Protein AF-K1TAA2-F1 (afdb_monomer_lite)

Foldseek 3Di:
DCVPPVQKDQAALPDDQVVCCVVPVDGSVVVCVVLVVCVVVVQWDGDPGMIGGDDD

Radius of gyration: 10.45 Å; chains: 1; bounding box: 26×19×21 Å

Secondary structure (DSSP, 8-state):
--TTTTTEES--TTS-HHHHHHHHSS-HHHHHHHHHHHHHTTSEEE-SS-EEE---

pLDDT: mean 75.47, std 12.62, range [41.69, 88.69]

Sequence (56 aa):
MLDSYEGSLPFNDKAAPEVIAHETGMSKNEFKRAVGHLLKEGKIQITEKNIRRVRG

Organism: NCBI:txid408170

InterPro domains:
  IPR014464 Conserved virulence factor B [PTHR37296] (2-54)
  IPR036388 Winged helix-like DNA-binding domain superfamily [G3DSA:1.10.10.10] (1-53)
  IPR040764 Conserved virulence factor B-like, winged helix domain [PF17783] (2-52)

Structure (mmCIF, N/CA/C/O backbone):
data_AF-K1TAA2-F1
#
_entry.id   AF-K1TAA2-F1
#
loop_
_atom_site.group_PDB
_atom_site.id
_atom_site.type_symbol
_atom_site.label_atom_id
_atom_site.label_alt_id
_atom_site.label_comp_id
_atom_site.label_asym_id
_atom_site.label_entity_id
_atom_site.label_seq_id
_atom_site.pdbx_PDB_ins_code
_atom_site.Cartn_x
_atom_site.Cartn_y
_atom_site.Cartn_z
_atom_site.occupancy
_atom_site.B_iso_or_equiv
_atom_site.auth_seq_id
_atom_site.auth_comp_id
_atom_site.auth_asym_id
_atom_site.auth_atom_id
_atom_site.pdbx_PDB_model_num
ATOM 1 N N . MET A 1 1 ? -13.027 -0.683 -14.042 1.00 50.38 1 MET A N 1
ATOM 2 C CA . MET A 1 1 ? -11.708 -1.035 -13.459 1.00 50.38 1 MET A CA 1
ATOM 3 C C . MET A 1 1 ? -11.818 -1.530 -12.013 1.00 50.38 1 MET A C 1
ATOM 5 O O . MET A 1 1 ? -11.089 -2.439 -11.662 1.00 50.38 1 MET A O 1
ATOM 9 N N . LEU A 1 2 ? -12.741 -1.013 -11.185 1.00 41.69 2 LEU A N 1
ATOM 10 C CA . LEU A 1 2 ? -12.996 -1.527 -9.822 1.00 41.69 2 LEU A CA 1
ATOM 11 C C . LEU A 1 2 ? -13.978 -2.719 -9.748 1.00 41.69 2 LEU A C 1
ATOM 13 O O . LEU A 1 2 ? -14.085 -3.333 -8.691 1.00 41.69 2 LEU A O 1
ATOM 17 N N . ASP A 1 3 ? -14.665 -3.055 -10.844 1.00 45.62 3 ASP A N 1
ATOM 18 C CA . ASP A 1 3 ? -15.645 -4.155 -10.899 1.00 45.62 3 ASP A CA 1
ATOM 19 C C . ASP A 1 3 ? -15.028 -5.531 -11.198 1.00 45.62 3 ASP A C 1
ATOM 21 O O . ASP A 1 3 ? -15.668 -6.550 -10.969 1.00 45.62 3 ASP A O 1
ATOM 25 N N . SER A 1 4 ? -13.779 -5.584 -11.674 1.00 50.62 4 SER A N 1
ATOM 26 C CA . SER A 1 4 ? -13.146 -6.828 -12.145 1.00 50.62 4 SER A CA 1
ATOM 27 C C . SER A 1 4 ? -12.517 -7.689 -11.039 1.00 50.62 4 SER A C 1
ATOM 29 O O . SER A 1 4 ? -12.142 -8.820 -11.311 1.00 50.62 4 SER A O 1
ATOM 31 N N . TYR A 1 5 ? -12.416 -7.180 -9.806 1.00 51.78 5 TYR A N 1
ATOM 32 C CA . TYR A 1 5 ? -11.748 -7.854 -8.677 1.00 51.78 5 TYR A CA 1
ATOM 33 C C . TYR A 1 5 ? -12.630 -7.957 -7.424 1.00 51.78 5 TYR A C 1
ATOM 35 O O . TYR A 1 5 ? -12.114 -7.969 -6.310 1.00 51.78 5 TYR A O 1
ATOM 43 N N . GLU A 1 6 ? -13.961 -7.927 -7.569 1.00 53.00 6 GLU A N 1
ATOM 44 C CA . GLU A 1 6 ? -14.920 -8.058 -6.448 1.00 53.00 6 GLU A CA 1
ATOM 45 C C . GLU A 1 6 ? -14.643 -7.127 -5.239 1.00 53.00 6 GLU A C 1
ATOM 47 O O . GLU A 1 6 ? -15.088 -7.363 -4.118 1.00 53.00 6 GLU A O 1
ATOM 52 N N . GLY A 1 7 ? -13.904 -6.029 -5.440 1.00 56.59 7 GLY A N 1
ATOM 53 C CA . GLY A 1 7 ? -13.482 -5.140 -4.357 1.00 56.59 7 GLY A CA 1
ATOM 54 C C . GLY A 1 7 ? -12.439 -5.724 -3.389 1.00 56.59 7 GLY A C 1
ATOM 55 O O . GLY A 1 7 ? -12.295 -5.182 -2.291 1.00 56.59 7 GLY A O 1
ATOM 56 N N . SER A 1 8 ? -11.700 -6.773 -3.757 1.00 54.09 8 SER A N 1
ATOM 57 C CA . SER A 1 8 ? -10.618 -7.332 -2.939 1.00 54.09 8 SER A CA 1
ATOM 58 C C . SER A 1 8 ? -9.373 -7.656 -3.757 1.00 54.09 8 SER A C 1
ATOM 60 O O . SER A 1 8 ? -9.446 -8.358 -4.760 1.00 54.09 8 SER A O 1
ATOM 62 N N . LEU A 1 9 ? -8.217 -7.183 -3.294 1.00 69.06 9 LEU A N 1
ATOM 63 C CA . LEU A 1 9 ? -6.926 -7.609 -3.819 1.00 69.06 9 LEU A CA 1
ATOM 64 C C . LEU A 1 9 ? -6.371 -8.702 -2.900 1.00 69.06 9 LEU A C 1
ATOM 66 O O . LEU A 1 9 ? -6.222 -8.445 -1.695 1.00 69.06 9 LEU A O 1
ATOM 70 N N . PRO A 1 10 ? -6.024 -9.887 -3.440 1.00 66.56 10 PRO A N 1
ATOM 71 C CA . PRO A 1 10 ? -5.470 -11.003 -2.671 1.00 66.56 10 PRO A CA 1
ATOM 72 C C . PRO A 1 10 ? -4.005 -10.768 -2.261 1.00 66.56 10 PRO A C 1
ATOM 74 O O . PRO A 1 10 ? -3.263 -11.699 -1.956 1.00 66.56 10 PRO A O 1
ATOM 77 N N . PHE A 1 11 ? -3.559 -9.515 -2.314 1.00 67.06 11 PHE A N 1
ATOM 78 C CA . PHE A 1 11 ? -2.211 -9.104 -2.001 1.00 67.06 11 PHE A CA 1
ATOM 79 C C . PHE A 1 11 ? -2.209 -7.728 -1.331 1.00 67.06 11 PHE A C 1
ATOM 81 O O . PHE A 1 11 ? -3.057 -6.867 -1.579 1.00 67.06 11 PHE A O 1
ATOM 88 N N . ASN A 1 12 ? -1.244 -7.541 -0.437 1.00 65.06 12 ASN A N 1
ATOM 89 C CA . ASN A 1 12 ? -0.990 -6.297 0.281 1.00 65.06 12 ASN A CA 1
ATOM 90 C C . ASN A 1 12 ? 0.140 -5.495 -0.402 1.00 65.06 12 ASN A C 1
ATOM 92 O O . ASN A 1 12 ? 0.683 -5.884 -1.436 1.00 65.06 12 ASN A O 1
ATOM 96 N N . ASP A 1 13 ? 0.541 -4.373 0.190 1.00 66.56 13 ASP A N 1
ATOM 97 C CA . ASP A 1 13 ? 1.631 -3.524 -0.315 1.00 66.56 13 ASP A CA 1
ATOM 98 C C . ASP A 1 13 ? 3.030 -4.189 -0.301 1.00 66.56 13 ASP A C 1
ATOM 100 O O . ASP A 1 13 ? 3.985 -3.651 -0.882 1.00 66.56 13 ASP A O 1
ATOM 104 N N . LYS A 1 14 ? 3.149 -5.369 0.325 1.00 70.19 14 LYS A N 1
ATOM 105 C CA . LYS A 1 14 ? 4.353 -6.211 0.326 1.00 70.19 14 LYS A CA 1
ATOM 106 C C . LYS A 1 14 ? 4.473 -7.071 -0.931 1.00 70.19 14 LYS A C 1
ATOM 108 O O . LYS A 1 14 ? 5.530 -7.661 -1.137 1.00 70.19 14 LYS A O 1
ATOM 113 N N . ALA A 1 15 ? 3.452 -7.104 -1.788 1.00 77.12 15 ALA A N 1
ATOM 114 C CA . ALA A 1 15 ? 3.507 -7.805 -3.062 1.00 77.12 15 ALA A CA 1
ATOM 115 C C . ALA A 1 15 ? 4.690 -7.348 -3.930 1.00 77.12 15 ALA A C 1
ATOM 117 O O . ALA A 1 15 ? 5.131 -6.183 -3.892 1.00 77.12 15 ALA A O 1
ATOM 118 N N . ALA A 1 16 ? 5.214 -8.284 -4.720 1.00 82.19 16 ALA A N 1
ATOM 119 C CA . ALA A 1 16 ? 6.246 -7.986 -5.698 1.00 82.19 16 ALA A CA 1
ATOM 120 C C . ALA A 1 16 ? 5.722 -6.949 -6.715 1.00 82.19 16 ALA A C 1
ATOM 122 O O . ALA A 1 16 ? 4.535 -6.971 -7.051 1.00 82.19 16 ALA A O 1
ATOM 123 N N . PRO A 1 17 ? 6.575 -6.030 -7.208 1.00 81.69 17 PRO A N 1
ATOM 124 C CA . PRO A 1 17 ? 6.175 -5.038 -8.207 1.00 81.69 17 PRO A CA 1
ATOM 125 C C . PRO A 1 17 ? 5.534 -5.664 -9.451 1.00 81.69 17 PRO A C 1
ATOM 127 O O . PRO A 1 17 ? 4.580 -5.107 -9.982 1.00 81.69 17 PRO A O 1
ATOM 130 N N . GLU A 1 18 ? 6.027 -6.832 -9.868 1.00 84.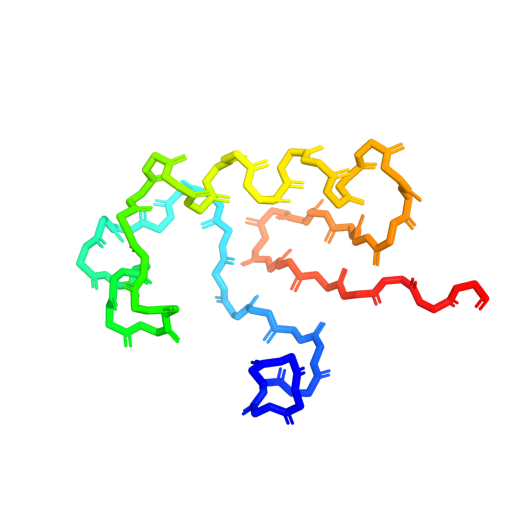12 18 GLU A N 1
ATOM 131 C CA . GLU A 1 18 ? 5.524 -7.593 -11.016 1.00 84.12 18 GLU A CA 1
ATOM 132 C C . GLU A 1 18 ? 4.080 -8.058 -10.810 1.00 84.12 18 GLU A C 1
ATOM 134 O O . GLU A 1 18 ? 3.258 -7.899 -11.703 1.00 84.12 18 GLU A O 1
ATOM 139 N N . VAL A 1 19 ? 3.747 -8.558 -9.614 1.00 82.69 19 VAL A N 1
ATOM 140 C CA . VAL A 1 19 ? 2.383 -8.989 -9.264 1.00 82.69 19 VAL A CA 1
ATOM 141 C C . VAL A 1 19 ? 1.431 -7.797 -9.274 1.00 82.69 19 VAL A C 1
ATOM 143 O O . VAL A 1 19 ? 0.354 -7.866 -9.851 1.00 82.69 19 VAL A O 1
ATOM 146 N N . ILE A 1 20 ? 1.843 -6.670 -8.691 1.00 80.56 20 ILE A N 1
ATOM 147 C CA . ILE A 1 20 ? 1.026 -5.450 -8.681 1.00 80.56 20 ILE A CA 1
ATOM 148 C C . ILE A 1 20 ? 0.773 -4.965 -10.112 1.00 80.56 20 ILE A C 1
ATOM 150 O O . ILE A 1 20 ? -0.363 -4.638 -10.451 1.00 80.56 20 ILE A O 1
ATOM 154 N N . ALA A 1 21 ? 1.807 -4.946 -10.953 1.00 83.81 21 ALA A N 1
ATOM 155 C CA . ALA A 1 21 ? 1.688 -4.520 -12.341 1.00 83.81 21 ALA A CA 1
ATOM 156 C C . ALA A 1 21 ? 0.821 -5.473 -13.169 1.00 83.81 21 ALA A C 1
ATOM 158 O O . ALA A 1 21 ? 0.003 -5.007 -13.954 1.00 83.81 21 ALA A O 1
ATOM 159 N N . HIS A 1 22 ? 0.949 -6.783 -12.962 1.00 82.44 22 HIS A N 1
ATOM 160 C CA . HIS A 1 22 ? 0.136 -7.787 -13.645 1.00 82.44 22 HIS A CA 1
ATOM 161 C C . HIS A 1 22 ? -1.351 -7.672 -13.282 1.00 82.44 22 HIS A C 1
ATOM 163 O O . HIS A 1 22 ? -2.204 -7.653 -14.162 1.00 82.44 22 HIS A O 1
ATOM 169 N N . GLU A 1 23 ? -1.661 -7.540 -11.991 1.00 79.69 23 GLU A N 1
ATOM 170 C CA . GLU A 1 23 ? -3.041 -7.554 -11.492 1.00 79.69 23 GLU A CA 1
ATOM 171 C C . GLU A 1 23 ? -3.747 -6.197 -11.632 1.00 79.69 23 GLU A C 1
ATOM 173 O O . GLU A 1 23 ? -4.949 -6.120 -11.867 1.00 79.69 23 GLU A O 1
ATOM 178 N N . THR A 1 24 ? -3.018 -5.090 -11.472 1.00 76.88 24 THR A N 1
ATOM 179 C CA . THR A 1 24 ? -3.618 -3.742 -11.475 1.00 76.88 24 THR A CA 1
ATOM 180 C C . THR A 1 24 ? -3.306 -2.937 -12.730 1.00 76.88 24 THR A C 1
ATOM 182 O O . THR A 1 24 ? -3.934 -1.903 -12.957 1.00 76.88 24 THR A O 1
ATOM 185 N N . GLY A 1 25 ? -2.324 -3.366 -13.528 1.00 82.31 25 GLY A N 1
ATOM 186 C CA . GLY A 1 25 ? -1.772 -2.574 -14.628 1.00 82.31 25 GLY A CA 1
ATOM 187 C C . GLY A 1 25 ? -0.966 -1.354 -14.170 1.00 82.31 25 GLY A C 1
ATOM 188 O O . GLY A 1 25 ? -0.564 -0.551 -15.007 1.00 82.31 25 GLY A O 1
ATOM 189 N N . MET A 1 26 ? -0.747 -1.178 -12.861 1.00 83.06 26 MET A N 1
ATOM 190 C CA . MET A 1 26 ? -0.074 -0.013 -12.285 1.00 83.06 26 MET A CA 1
ATOM 191 C C . MET A 1 26 ? 1.325 -0.364 -11.788 1.00 83.06 26 MET A C 1
ATOM 193 O O . MET A 1 26 ? 1.580 -1.461 -11.288 1.00 83.06 26 MET A O 1
ATOM 197 N N . SER A 1 27 ? 2.233 0.608 -11.817 1.00 86.00 27 SER A N 1
ATOM 198 C CA . SER A 1 27 ? 3.498 0.473 -11.100 1.00 86.00 27 SER A CA 1
ATOM 199 C C . SER A 1 27 ? 3.265 0.384 -9.585 1.00 86.00 27 SER A C 1
ATOM 201 O O . SER A 1 27 ? 2.299 0.925 -9.039 1.00 86.00 27 SER A O 1
ATOM 203 N N . LYS A 1 28 ? 4.205 -0.229 -8.854 1.00 82.12 28 LYS A N 1
ATOM 204 C CA . LYS A 1 28 ? 4.151 -0.312 -7.380 1.00 82.12 28 LYS A CA 1
ATOM 205 C C . LYS A 1 28 ? 3.991 1.060 -6.705 1.00 82.12 28 LYS A C 1
ATOM 207 O O . LYS A 1 28 ? 3.366 1.159 -5.650 1.00 82.12 28 LYS A O 1
ATOM 212 N N . ASN A 1 29 ? 4.535 2.117 -7.308 1.00 85.75 29 ASN A N 1
ATOM 213 C CA . ASN A 1 29 ? 4.420 3.479 -6.791 1.00 85.75 29 ASN A CA 1
ATOM 214 C C . ASN A 1 29 ? 3.017 4.058 -7.002 1.00 85.75 29 ASN A C 1
ATOM 216 O O . ASN A 1 29 ? 2.446 4.618 -6.067 1.00 85.75 29 ASN A O 1
ATOM 220 N N . GLU A 1 30 ? 2.442 3.900 -8.195 1.00 85.75 30 GLU A N 1
ATOM 221 C CA . GLU A 1 30 ? 1.060 4.308 -8.480 1.00 85.75 30 GLU A CA 1
ATOM 222 C C . GLU A 1 30 ? 0.068 3.553 -7.602 1.00 85.75 30 GLU A C 1
ATOM 224 O O . GLU A 1 30 ? -0.810 4.166 -6.995 1.00 85.75 30 GLU A O 1
ATOM 229 N N . PHE A 1 31 ? 0.284 2.248 -7.435 1.00 85.12 31 PHE A N 1
ATOM 230 C CA . PHE A 1 31 ? -0.510 1.412 -6.551 1.00 85.12 31 PHE A CA 1
ATOM 231 C C . PHE A 1 31 ? -0.503 1.926 -5.109 1.00 85.12 31 PHE A C 1
ATOM 233 O O . PHE A 1 31 ? -1.561 2.147 -4.522 1.00 85.12 31 PHE A O 1
ATOM 240 N N . LYS A 1 32 ? 0.680 2.204 -4.542 1.00 84.25 32 LYS A N 1
ATOM 241 C CA . LYS A 1 32 ? 0.799 2.775 -3.190 1.00 84.25 32 LYS A CA 1
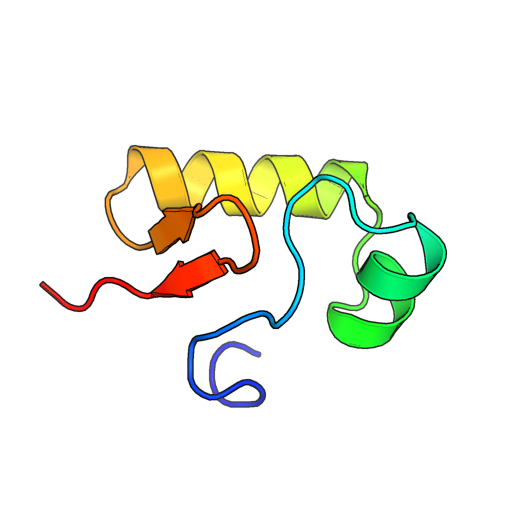ATOM 242 C C . LYS A 1 32 ? 0.088 4.119 -3.058 1.00 84.25 32 LYS A C 1
ATOM 244 O O . LYS A 1 32 ? -0.531 4.373 -2.027 1.00 84.25 32 LYS A O 1
ATOM 249 N N . ARG A 1 33 ? 0.149 4.974 -4.086 1.00 88.50 33 ARG A N 1
ATOM 250 C CA . ARG A 1 33 ? -0.577 6.253 -4.093 1.00 88.50 33 ARG A CA 1
ATOM 251 C C . ARG A 1 33 ? -2.086 6.020 -4.074 1.00 88.50 33 ARG A C 1
ATOM 253 O O . ARG A 1 33 ? -2.754 6.565 -3.200 1.00 88.50 33 ARG A O 1
ATOM 260 N N . ALA A 1 34 ? -2.612 5.188 -4.971 1.00 85.62 34 ALA A N 1
ATOM 261 C CA . ALA A 1 34 ? -4.041 4.885 -5.051 1.00 85.62 34 ALA A CA 1
ATOM 262 C C . ALA A 1 34 ? -4.573 4.258 -3.751 1.00 85.62 34 ALA A C 1
ATOM 264 O O 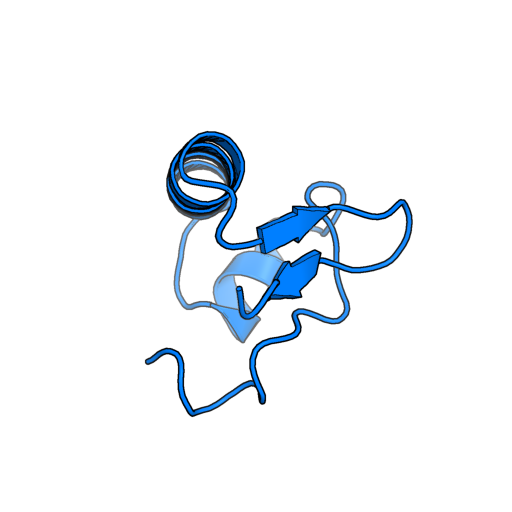. ALA A 1 34 ? -5.562 4.730 -3.191 1.00 85.62 34 ALA A O 1
ATOM 265 N N . VAL A 1 35 ? -3.870 3.252 -3.221 1.00 84.94 35 VAL A N 1
ATOM 266 C CA . VAL A 1 35 ? -4.192 2.605 -1.942 1.00 84.94 35 VAL A CA 1
ATOM 267 C C . VAL A 1 35 ? -4.142 3.613 -0.792 1.00 84.94 35 VAL A C 1
ATOM 269 O O . VAL A 1 35 ? -5.060 3.658 0.021 1.00 84.94 35 VAL A O 1
ATOM 272 N N . GLY A 1 36 ? -3.127 4.479 -0.740 1.00 86.12 36 GLY A N 1
ATOM 273 C CA . GLY A 1 36 ? -3.029 5.530 0.273 1.00 86.12 36 GLY A CA 1
ATOM 274 C C . GLY A 1 36 ? -4.193 6.526 0.229 1.00 86.12 36 GLY A C 1
ATOM 275 O O . GLY A 1 36 ? -4.716 6.896 1.280 1.00 86.12 36 GLY A O 1
ATOM 276 N N . HIS A 1 37 ? -4.634 6.933 -0.965 1.00 88.69 37 HIS A N 1
ATOM 277 C CA . HIS A 1 37 ? -5.809 7.794 -1.131 1.00 88.69 37 HIS A CA 1
ATOM 278 C C . HIS A 1 37 ? -7.087 7.103 -0.646 1.00 88.69 37 HIS A C 1
ATOM 280 O O . HIS A 1 37 ? -7.811 7.658 0.176 1.00 88.69 37 HIS A O 1
ATOM 286 N N . LEU A 1 38 ? -7.324 5.865 -1.078 1.00 84.69 38 LEU A N 1
ATOM 287 C CA . LEU A 1 38 ? -8.509 5.101 -0.689 1.00 84.69 38 LEU A CA 1
ATOM 288 C C . LEU A 1 38 ? -8.542 4.782 0.814 1.00 84.69 38 LEU A C 1
ATOM 290 O O . LEU A 1 38 ? -9.621 4.764 1.407 1.00 84.69 38 LEU A O 1
ATOM 294 N N . LEU A 1 39 ? -7.379 4.544 1.431 1.00 84.81 39 LEU A N 1
ATOM 295 C CA . LEU A 1 39 ? -7.253 4.324 2.872 1.00 84.81 39 LEU A CA 1
ATOM 296 C C . LEU A 1 39 ? -7.597 5.599 3.650 1.00 84.81 39 LEU A C 1
ATOM 298 O O . LEU A 1 39 ? -8.343 5.535 4.623 1.00 84.81 39 LEU A O 1
ATOM 302 N N . LYS A 1 40 ? -7.101 6.761 3.201 1.00 86.94 40 LYS A N 1
ATOM 303 C CA . LYS A 1 40 ? -7.446 8.064 3.797 1.00 86.94 40 LYS A CA 1
ATOM 304 C C . LYS A 1 40 ? -8.930 8.396 3.659 1.00 86.94 40 LYS A C 1
ATOM 306 O O . LYS A 1 40 ? -9.498 8.998 4.560 1.00 86.94 40 LYS A O 1
ATOM 311 N N . GLU A 1 41 ? -9.551 7.995 2.556 1.00 87.88 41 GLU A N 1
ATOM 312 C CA . GLU A 1 41 ? -10.989 8.158 2.327 1.00 87.88 41 GLU A CA 1
ATOM 313 C C . GLU A 1 41 ? -11.845 7.118 3.074 1.00 87.88 41 GLU A C 1
ATOM 315 O O . GLU A 1 41 ? -13.068 7.152 2.963 1.00 87.88 41 GLU A O 1
ATOM 320 N N . GLY A 1 42 ? -11.235 6.170 3.800 1.00 86.38 42 GLY A N 1
ATOM 321 C CA . GLY A 1 42 ? -11.951 5.114 4.523 1.00 86.38 42 GLY A CA 1
ATOM 322 C C . GLY A 1 42 ? -12.668 4.107 3.616 1.00 86.38 42 GLY A C 1
ATOM 323 O O . GLY A 1 42 ? -13.506 3.342 4.084 1.00 86.38 42 GLY A O 1
ATOM 324 N N . LYS A 1 43 ? -12.351 4.088 2.315 1.00 84.38 43 LYS A N 1
ATOM 325 C CA . LYS A 1 43 ? -13.007 3.232 1.310 1.00 84.38 43 LYS A CA 1
ATOM 326 C C . LYS A 1 43 ? -12.433 1.822 1.255 1.00 84.38 43 LYS A C 1
ATOM 328 O O . LYS A 1 43 ? -13.060 0.924 0.693 1.00 84.38 43 LYS A O 1
ATOM 333 N N . ILE A 1 44 ? -11.227 1.621 1.779 1.00 85.00 44 ILE A N 1
ATOM 334 C CA . ILE A 1 44 ? -10.556 0.320 1.832 1.00 85.00 44 ILE A CA 1
ATOM 335 C C . ILE A 1 44 ? -9.933 0.094 3.205 1.00 85.00 44 ILE A C 1
ATOM 337 O O . ILE A 1 44 ? -9.588 1.034 3.917 1.00 85.00 44 ILE A O 1
ATOM 341 N N . GLN A 1 45 ? -9.731 -1.173 3.539 1.00 84.38 45 GLN A N 1
ATOM 342 C CA . GLN A 1 45 ? -8.996 -1.618 4.705 1.00 84.38 45 GLN A CA 1
ATOM 343 C C . GLN A 1 45 ? -7.860 -2.527 4.251 1.00 84.38 45 GLN A C 1
ATOM 345 O O . GLN A 1 45 ? -8.077 -3.522 3.555 1.00 84.38 45 GLN A O 1
ATOM 350 N N . ILE A 1 46 ? -6.645 -2.172 4.658 1.00 81.81 46 ILE A N 1
ATOM 351 C CA . ILE A 1 46 ? -5.451 -2.982 4.437 1.00 81.81 46 ILE A CA 1
ATOM 352 C C . ILE A 1 46 ? -5.300 -3.904 5.644 1.00 81.81 46 ILE A C 1
ATOM 354 O O . ILE A 1 46 ? -5.260 -3.447 6.784 1.00 81.81 46 ILE A O 1
ATOM 358 N N . THR A 1 47 ? -5.240 -5.203 5.390 1.00 78.62 47 THR A N 1
ATOM 359 C CA . THR A 1 47 ? -4.911 -6.227 6.386 1.00 78.62 47 THR A CA 1
ATOM 360 C C . THR A 1 47 ? -3.529 -6.798 6.086 1.00 78.62 47 THR A C 1
ATOM 362 O O . THR A 1 47 ? -2.963 -6.556 5.020 1.00 78.62 47 THR A O 1
ATOM 365 N N . GLU A 1 48 ? -2.982 -7.600 6.997 1.00 71.88 48 GLU A N 1
ATOM 366 C CA . GLU A 1 48 ? -1.669 -8.227 6.798 1.00 71.88 48 GLU A CA 1
ATOM 367 C C . GLU A 1 48 ? -1.586 -9.122 5.565 1.00 71.88 48 GLU A C 1
ATOM 369 O O . GLU A 1 48 ? -0.484 -9.368 5.085 1.00 71.88 48 GLU A O 1
ATOM 374 N N . LYS A 1 49 ? -2.715 -9.616 5.052 1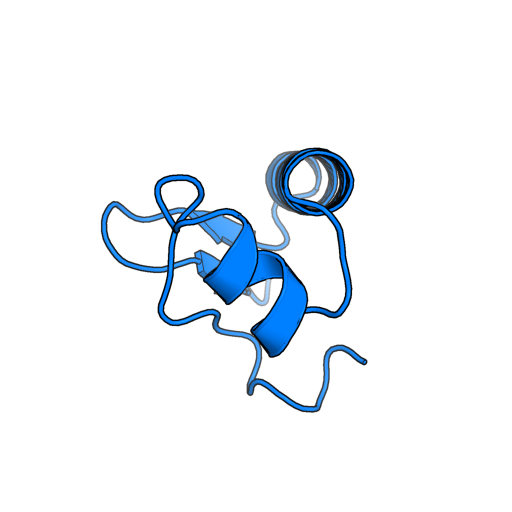.00 70.44 49 LYS A N 1
ATOM 375 C CA . LYS A 1 49 ? -2.738 -10.535 3.909 1.00 70.44 49 LYS A CA 1
ATOM 376 C C . LYS A 1 49 ? -3.401 -9.933 2.676 1.00 70.44 49 LYS A C 1
ATOM 378 O O . LYS A 1 49 ? -2.936 -10.192 1.577 1.00 70.44 49 LYS A O 1
ATOM 383 N N . ASN A 1 50 ? -4.423 -9.094 2.852 1.00 77.06 50 ASN A N 1
ATOM 384 C CA . ASN A 1 50 ? -5.276 -8.632 1.755 1.00 77.06 50 ASN A CA 1
ATOM 385 C C . ASN A 1 50 ? -5.674 -7.161 1.896 1.00 77.06 50 ASN A C 1
ATOM 387 O O . ASN A 1 50 ? -5.722 -6.619 3.005 1.00 77.06 50 ASN A O 1
ATOM 391 N N . ILE A 1 51 ? -6.059 -6.543 0.783 1.00 81.56 51 ILE A N 1
ATOM 392 C CA . ILE A 1 51 ? -6.730 -5.239 0.767 1.00 81.56 51 ILE A CA 1
ATOM 39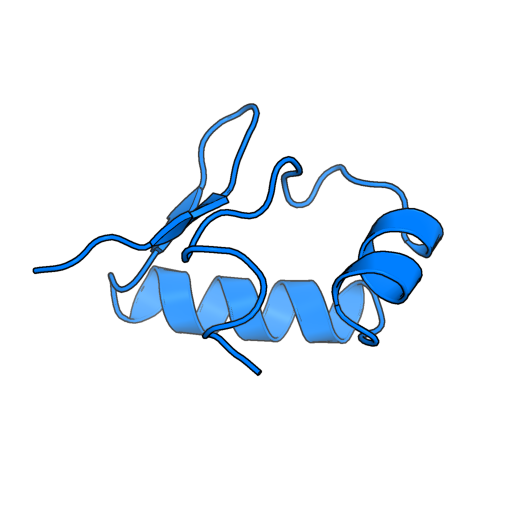3 C C . ILE A 1 51 ? -8.190 -5.479 0.400 1.00 81.56 51 ILE A C 1
ATOM 395 O O . ILE A 1 51 ? -8.479 -6.049 -0.650 1.00 81.56 51 ILE A O 1
ATOM 399 N N . ARG A 1 52 ? -9.116 -5.043 1.256 1.00 81.44 52 ARG A N 1
ATOM 400 C CA . ARG A 1 52 ? -10.561 -5.182 1.025 1.00 81.44 52 ARG A CA 1
ATOM 401 C C . ARG A 1 52 ? -11.244 -3.827 0.969 1.00 81.44 52 ARG A C 1
ATOM 403 O O . ARG A 1 52 ? -10.899 -2.928 1.733 1.00 81.44 52 ARG A O 1
ATOM 410 N N . ARG A 1 53 ? -12.242 -3.680 0.103 1.00 79.00 53 ARG A N 1
ATOM 411 C CA . ARG A 1 53 ? -13.112 -2.504 0.080 1.00 79.00 53 ARG A CA 1
ATOM 412 C C . ARG A 1 53 ? -14.024 -2.514 1.304 1.00 79.00 53 ARG A C 1
ATOM 414 O O . ARG A 1 53 ? -14.650 -3.524 1.611 1.00 79.00 53 ARG A O 1
ATOM 421 N N . VAL A 1 54 ? -14.104 -1.383 1.990 1.00 77.38 54 VAL A N 1
ATOM 422 C CA . VAL A 1 54 ? -15.070 -1.151 3.063 1.00 77.38 54 VAL A CA 1
ATOM 423 C C . VAL A 1 54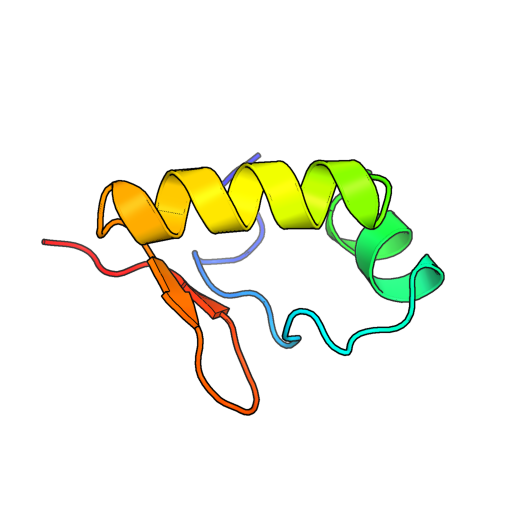 ? -16.238 -0.419 2.413 1.00 77.38 54 VAL A C 1
ATOM 425 O O . VAL A 1 54 ? -16.103 0.728 1.990 1.00 77.38 54 VAL A O 1
ATOM 428 N N . ARG A 1 55 ? -17.366 -1.112 2.232 1.00 61.38 55 ARG A N 1
ATOM 429 C CA . ARG A 1 55 ? -18.636 -0.445 1.932 1.00 61.38 55 ARG A CA 1
ATOM 430 C C . ARG A 1 55 ? -19.176 0.071 3.263 1.00 61.38 55 ARG A C 1
ATOM 432 O O . ARG A 1 55 ? -19.609 -0.733 4.084 1.00 61.38 55 ARG A O 1
ATOM 439 N N . GLY A 1 56 ? -19.035 1.376 3.479 1.00 53.69 56 GLY A N 1
ATOM 440 C CA . GLY A 1 56 ? -19.944 2.111 4.356 1.00 53.69 56 GLY A CA 1
ATOM 441 C C . GLY A 1 56 ? -21.315 2.215 3.710 1.00 53.69 56 GLY A C 1
ATOM 442 O O . GLY A 1 56 ? -21.361 2.206 2.455 1.00 53.69 56 GLY A O 1
#